Protein AF-A0A941VLG7-F1 (afdb_monome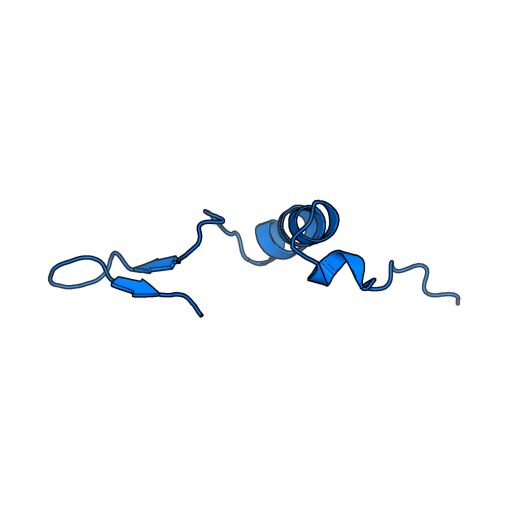r_lite)

Radius of gyration: 15.75 Å; chains: 1; bounding box: 29×28×44 Å

Foldseek 3Di:
DPPPPDDDDPVLVPPDPNVVCCCVPPVCVVPVDPDDDQWDWDPPDPDDIDTDHD

pLDDT: mean 92.13, std 9.53, range [49.59, 98.25]

Sequence (54 aa):
MDDDSPLIQLSHGSGGRMMHQLIRDYFVPAFDLQSLHDSAVIDSLPKGKLAVTT

Secondary structure (DSSP, 8-state):
----PPP--GGGGSSSHHHHHHIIIIIHHHHT-S---SSEEE--SSSS-EEE--

Structure (mmCIF, N/CA/C/O backbone):
data_AF-A0A941VLG7-F1
#
_entry.id   AF-A0A941VLG7-F1
#
loop_
_atom_site.group_PDB
_atom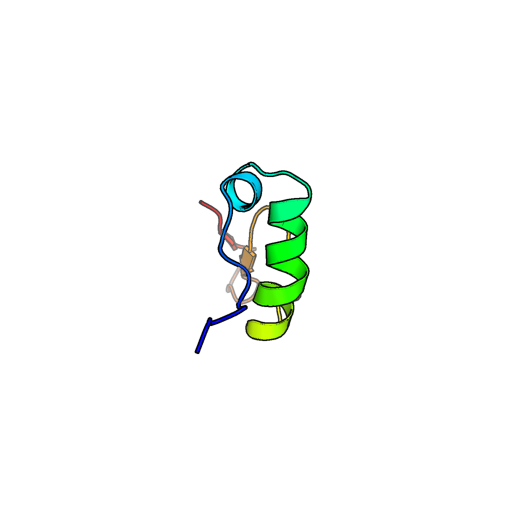_site.id
_atom_site.type_symbol
_atom_site.label_atom_id
_atom_site.label_alt_id
_atom_site.label_comp_id
_atom_site.label_asym_id
_atom_site.label_entity_id
_atom_site.label_seq_id
_atom_site.pdbx_PDB_ins_code
_atom_site.Cartn_x
_atom_site.Cartn_y
_atom_site.Cartn_z
_atom_site.occupancy
_atom_site.B_iso_or_equiv
_atom_site.auth_seq_id
_atom_site.auth_comp_id
_atom_site.auth_asym_id
_atom_site.auth_atom_id
_atom_site.pdbx_PDB_model_num
ATOM 1 N N . MET A 1 1 ? 13.465 -19.190 -21.475 1.00 49.59 1 MET A N 1
ATOM 2 C CA . MET A 1 1 ? 12.272 -18.345 -21.647 1.00 49.59 1 MET A CA 1
ATOM 3 C C . MET A 1 1 ? 12.603 -17.069 -20.927 1.00 49.59 1 MET A C 1
ATOM 5 O O . MET A 1 1 ? 12.870 -17.148 -19.735 1.00 49.59 1 MET A O 1
ATOM 9 N N . ASP A 1 2 ? 12.721 -15.969 -21.657 1.00 60.62 2 ASP A N 1
ATOM 10 C CA . ASP A 1 2 ? 12.908 -14.664 -21.036 1.00 60.62 2 ASP A CA 1
ATOM 11 C C . ASP A 1 2 ? 11.608 -14.334 -20.297 1.00 60.62 2 ASP A C 1
ATOM 13 O O . ASP A 1 2 ? 10.531 -14.317 -20.895 1.00 60.62 2 ASP A O 1
ATOM 17 N N . ASP A 1 3 ? 11.698 -14.226 -18.974 1.00 71.06 3 ASP A N 1
ATOM 18 C CA . ASP A 1 3 ? 10.597 -13.773 -18.134 1.00 71.06 3 ASP A CA 1
ATOM 19 C C . ASP A 1 3 ? 10.475 -12.262 -18.335 1.00 71.06 3 ASP A C 1
ATOM 21 O O . ASP A 1 3 ? 11.242 -11.485 -17.771 1.00 71.06 3 ASP A O 1
ATOM 25 N N . ASP A 1 4 ? 9.546 -11.860 -19.200 1.00 76.31 4 ASP A N 1
ATOM 26 C CA . ASP A 1 4 ? 9.288 -10.463 -19.581 1.00 76.31 4 ASP A CA 1
ATOM 27 C C . ASP A 1 4 ? 8.517 -9.693 -18.482 1.00 76.31 4 ASP A C 1
ATOM 29 O O . ASP A 1 4 ? 7.896 -8.655 -18.720 1.00 76.31 4 ASP A O 1
ATOM 33 N N . SER A 1 5 ? 8.517 -10.223 -17.254 1.00 74.75 5 SER A N 1
ATOM 34 C CA . SER A 1 5 ? 7.882 -9.601 -16.100 1.00 74.75 5 SER A CA 1
ATOM 35 C C . SER A 1 5 ? 8.635 -8.322 -15.707 1.00 74.75 5 SER A C 1
ATOM 37 O O . SER A 1 5 ? 9.851 -8.351 -15.492 1.00 74.75 5 SER A O 1
ATOM 39 N N . PRO A 1 6 ? 7.945 -7.174 -15.577 1.00 80.81 6 PRO A N 1
ATOM 40 C CA . PRO A 1 6 ? 8.598 -5.907 -15.277 1.00 80.81 6 PRO A CA 1
ATOM 41 C C . PRO A 1 6 ? 9.298 -5.951 -13.910 1.00 80.81 6 PRO A C 1
ATOM 43 O O . PRO A 1 6 ? 8.679 -6.204 -12.878 1.00 80.81 6 PRO A O 1
ATOM 46 N N . LEU A 1 7 ? 10.603 -5.663 -13.899 1.00 92.19 7 LEU A N 1
ATOM 47 C CA . LEU A 1 7 ? 11.410 -5.623 -12.678 1.00 92.19 7 LEU A CA 1
ATOM 48 C C . LEU A 1 7 ? 11.166 -4.344 -11.869 1.00 92.19 7 LEU A C 1
ATOM 50 O O . LEU A 1 7 ? 11.031 -3.245 -12.420 1.00 92.19 7 LEU A O 1
ATOM 54 N N . ILE A 1 8 ? 11.235 -4.463 -10.541 1.00 95.56 8 ILE A N 1
ATOM 55 C CA . ILE A 1 8 ? 11.169 -3.315 -9.634 1.00 95.56 8 ILE A CA 1
ATOM 56 C C . ILE A 1 8 ? 12.404 -2.419 -9.814 1.00 95.56 8 ILE A C 1
ATOM 58 O O . ILE A 1 8 ? 13.530 -2.790 -9.502 1.00 95.56 8 ILE A O 1
ATOM 62 N N . GLN A 1 9 ? 12.165 -1.203 -10.301 1.00 95.62 9 GLN A N 1
ATOM 63 C CA . GLN A 1 9 ? 13.155 -0.129 -10.445 1.00 95.62 9 GLN A CA 1
ATOM 64 C C . GLN A 1 9 ? 13.286 0.743 -9.185 1.00 95.62 9 GLN A C 1
ATOM 66 O O . GLN A 1 9 ? 12.323 0.887 -8.431 1.00 95.62 9 GLN A O 1
ATOM 71 N N . LEU A 1 10 ? 14.421 1.442 -9.027 1.00 97.25 10 LEU A N 1
ATOM 72 C CA . LEU A 1 10 ? 14.660 2.400 -7.928 1.00 97.25 10 LEU A CA 1
ATOM 73 C C . LEU A 1 10 ? 13.585 3.494 -7.831 1.00 97.25 10 LEU A C 1
ATOM 75 O O . LEU A 1 10 ? 13.221 3.926 -6.740 1.00 97.25 10 LEU A O 1
ATOM 79 N N . SER A 1 11 ? 13.036 3.930 -8.965 1.00 96.62 11 SER A N 1
ATOM 80 C CA . SER A 1 11 ? 11.985 4.951 -9.007 1.00 96.62 11 SER A CA 1
ATOM 81 C C . SER A 1 11 ? 10.668 4.516 -8.346 1.00 96.62 11 SER A C 1
ATOM 83 O O . SER A 1 11 ? 9.856 5.378 -8.013 1.00 96.62 11 SER A O 1
ATOM 85 N N . HIS A 1 12 ? 10.455 3.220 -8.100 1.00 96.94 12 HIS A N 1
ATOM 86 C CA . HIS A 1 12 ? 9.329 2.744 -7.294 1.00 96.94 12 HIS A CA 1
ATOM 87 C C . HIS A 1 12 ? 9.504 3.018 -5.794 1.00 96.94 12 HIS A C 1
ATOM 89 O O . HIS A 1 12 ? 8.516 3.000 -5.075 1.00 96.94 12 HIS A O 1
ATOM 95 N N . GLY A 1 13 ? 10.723 3.296 -5.318 1.00 96.25 13 GLY A N 1
ATOM 96 C CA . GLY A 1 13 ? 11.008 3.638 -3.918 1.00 96.25 13 GLY A CA 1
ATOM 97 C C . GLY A 1 13 ? 11.215 5.134 -3.663 1.00 96.25 13 GLY A C 1
ATOM 98 O O . GLY A 1 13 ? 11.500 5.530 -2.540 1.00 96.25 13 GLY A O 1
ATOM 99 N N . SER A 1 14 ? 11.101 5.985 -4.688 1.00 96.88 14 SER A N 1
ATOM 100 C CA . SER A 1 14 ? 11.441 7.412 -4.582 1.00 96.88 14 SER A CA 1
ATOM 101 C C . SER A 1 14 ? 10.316 8.307 -4.047 1.00 96.88 14 SER A C 1
ATOM 103 O O . SER A 1 14 ? 10.481 9.523 -4.005 1.00 96.88 14 SER A O 1
ATOM 105 N N . GLY A 1 15 ? 9.147 7.750 -3.713 1.00 96.62 15 GLY A N 1
ATOM 106 C CA . GLY A 1 15 ? 7.970 8.531 -3.308 1.00 96.62 15 GLY A CA 1
ATOM 107 C C . GLY A 1 15 ? 7.179 9.154 -4.467 1.00 96.62 15 GLY A C 1
ATOM 108 O O . GLY A 1 15 ? 6.113 9.723 -4.260 1.00 96.62 15 GLY A O 1
ATOM 109 N N . GLY A 1 16 ? 7.675 9.060 -5.704 1.00 97.12 16 GLY A N 1
ATOM 110 C CA . GLY A 1 16 ? 7.096 9.745 -6.860 1.00 97.12 16 GLY A CA 1
ATOM 111 C C . GLY A 1 16 ? 5.949 9.002 -7.552 1.00 97.12 16 GLY A C 1
ATOM 112 O O . GLY A 1 16 ? 5.345 8.063 -7.032 1.00 97.12 16 GLY A O 1
ATOM 113 N N . ARG A 1 17 ? 5.669 9.415 -8.794 1.00 97.88 17 ARG A N 1
ATOM 114 C CA . ARG A 1 17 ? 4.587 8.862 -9.630 1.00 97.88 17 ARG A CA 1
ATOM 115 C C . ARG A 1 17 ? 4.663 7.344 -9.802 1.00 97.88 17 ARG A C 1
ATOM 117 O O . ARG A 1 17 ? 3.629 6.692 -9.768 1.00 97.88 17 ARG A O 1
ATOM 124 N N . MET A 1 18 ? 5.866 6.797 -9.971 1.00 97.06 18 MET A N 1
ATOM 125 C CA . MET A 1 18 ? 6.051 5.369 -10.231 1.00 97.06 18 MET A CA 1
ATOM 126 C C . MET A 1 18 ? 5.732 4.512 -8.995 1.00 97.06 18 MET A C 1
ATOM 128 O O . MET A 1 18 ? 5.049 3.504 -9.128 1.00 97.06 18 MET A O 1
ATOM 132 N N . MET A 1 19 ? 6.117 4.959 -7.790 1.00 97.88 19 MET A N 1
ATOM 133 C CA . MET A 1 19 ? 5.689 4.336 -6.527 1.00 97.88 19 MET A CA 1
ATOM 134 C C . MET A 1 19 ? 4.162 4.315 -6.413 1.00 97.88 19 MET A C 1
ATOM 136 O O . MET A 1 19 ? 3.562 3.275 -6.166 1.00 97.88 19 MET A O 1
ATOM 140 N N . HIS A 1 20 ? 3.527 5.466 -6.639 1.00 98.06 20 HIS A N 1
ATOM 141 C CA . HI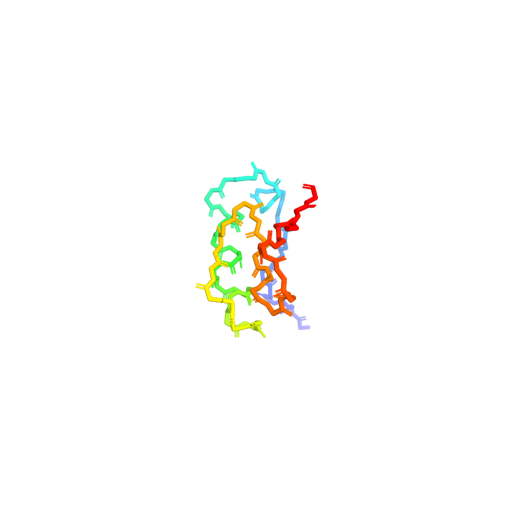S A 1 20 ? 2.075 5.582 -6.551 1.00 98.06 20 HIS A CA 1
ATOM 142 C C . HIS A 1 20 ? 1.359 4.699 -7.580 1.00 98.06 20 HIS A C 1
ATOM 144 O O . HIS A 1 20 ? 0.293 4.166 -7.285 1.00 98.06 20 HIS A O 1
ATOM 150 N N . GLN A 1 21 ? 1.931 4.541 -8.776 1.00 97.44 21 GLN A N 1
ATOM 151 C CA . GLN A 1 21 ? 1.384 3.658 -9.801 1.00 97.44 21 GLN A CA 1
ATOM 152 C C . GLN A 1 21 ? 1.505 2.188 -9.397 1.00 97.44 21 GLN A C 1
ATOM 154 O O . GLN A 1 21 ? 0.519 1.466 -9.468 1.00 97.44 21 GLN A O 1
ATOM 159 N N . LEU A 1 22 ? 2.668 1.772 -8.887 1.00 97.06 22 LEU A N 1
ATOM 160 C CA . LEU A 1 22 ? 2.871 0.423 -8.357 1.00 97.06 22 LEU A CA 1
ATOM 161 C C . LEU A 1 22 ? 1.871 0.101 -7.236 1.00 97.06 22 LEU A C 1
ATOM 163 O O . LEU A 1 22 ? 1.245 -0.955 -7.262 1.00 97.06 22 LEU A O 1
ATOM 167 N N . ILE A 1 23 ? 1.676 1.021 -6.283 1.00 97.50 23 ILE A N 1
ATOM 168 C CA . ILE A 1 23 ? 0.694 0.853 -5.201 1.00 97.50 23 ILE A CA 1
ATOM 169 C C . ILE A 1 23 ? -0.720 0.683 -5.773 1.00 97.50 23 ILE A C 1
ATOM 171 O O . ILE A 1 23 ? -1.412 -0.264 -5.406 1.00 97.50 23 ILE A O 1
ATOM 175 N N . ARG A 1 24 ? -1.148 1.565 -6.685 1.00 97.69 24 ARG A N 1
ATOM 176 C CA . ARG A 1 24 ? -2.504 1.528 -7.256 1.00 97.69 24 ARG A CA 1
ATOM 177 C C . ARG A 1 24 ? -2.779 0.298 -8.111 1.00 97.69 24 ARG A C 1
ATOM 179 O O . ARG A 1 24 ? -3.860 -0.264 -8.003 1.00 97.69 24 ARG A O 1
ATOM 186 N N . ASP A 1 25 ? -1.834 -0.107 -8.947 1.00 96.94 25 ASP A N 1
ATOM 187 C CA . ASP A 1 25 ? -2.090 -1.148 -9.944 1.00 96.94 25 ASP A CA 1
ATOM 188 C C . ASP A 1 25 ? -1.901 -2.557 -9.379 1.00 96.94 25 ASP A C 1
ATOM 190 O O . ASP A 1 25 ? -2.540 -3.491 -9.855 1.00 96.94 25 ASP A O 1
ATOM 194 N N . TYR A 1 26 ? -1.042 -2.716 -8.366 1.00 96.19 26 TYR A N 1
ATOM 195 C CA . TYR A 1 26 ? -0.705 -4.030 -7.813 1.00 96.19 26 TYR A CA 1
ATOM 196 C C . TYR A 1 26 ? -1.222 -4.218 -6.387 1.00 96.19 26 TYR A C 1
ATOM 198 O O . TYR A 1 26 ? -1.874 -5.219 -6.106 1.00 96.19 26 TYR A O 1
ATOM 206 N N . PHE A 1 27 ? -0.968 -3.275 -5.477 1.00 97.31 27 PHE A N 1
ATOM 207 C CA . PHE A 1 27 ? -1.292 -3.466 -4.058 1.00 97.31 27 PHE A CA 1
ATOM 208 C C . PHE A 1 27 ? -2.769 -3.208 -3.750 1.00 97.31 27 PHE A C 1
ATOM 210 O O . PHE A 1 27 ? -3.385 -4.007 -3.049 1.00 97.31 27 PHE A O 1
ATOM 217 N N . VAL A 1 28 ? -3.358 -2.138 -4.292 1.00 98.25 28 VAL A N 1
ATOM 218 C CA . VAL A 1 28 ? -4.784 -1.830 -4.079 1.00 98.25 28 VAL A CA 1
ATOM 219 C C . VAL A 1 28 ? -5.692 -3.003 -4.467 1.00 98.25 28 VAL A C 1
ATOM 221 O O . VAL A 1 28 ? -6.451 -3.430 -3.600 1.00 98.25 28 VAL A O 1
ATOM 224 N N . PRO A 1 29 ? -5.625 -3.573 -5.688 1.00 97.94 29 PRO A N 1
ATOM 225 C CA . PRO A 1 29 ? -6.501 -4.685 -6.053 1.00 97.94 29 PRO A CA 1
ATOM 226 C C . PRO A 1 29 ? -6.150 -5.996 -5.342 1.00 97.94 29 PRO A C 1
ATOM 228 O O . PRO A 1 29 ? -7.049 -6.782 -5.060 1.00 97.94 29 PRO A O 1
ATOM 231 N N . ALA A 1 30 ? -4.874 -6.251 -5.028 1.00 98.25 30 ALA A N 1
ATOM 232 C CA . ALA A 1 30 ? -4.473 -7.492 -4.360 1.00 98.25 30 ALA A CA 1
ATOM 233 C C . ALA A 1 30 ? -4.940 -7.569 -2.897 1.00 98.25 30 ALA A C 1
ATOM 235 O O . ALA A 1 30 ? -5.185 -8.664 -2.392 1.00 98.25 30 A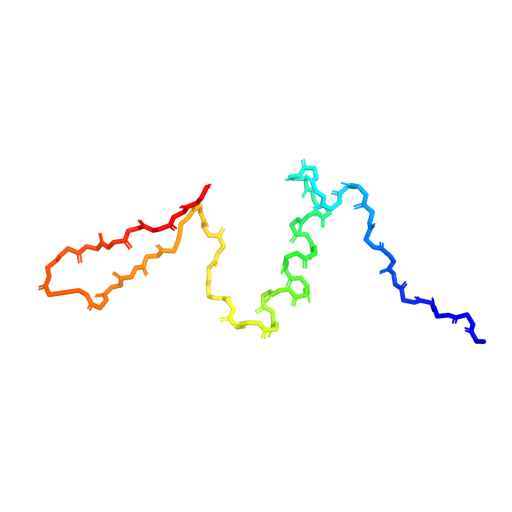LA A O 1
ATOM 236 N N . PHE A 1 31 ? -5.059 -6.422 -2.222 1.00 97.38 31 PHE A N 1
ATOM 237 C CA . PHE A 1 31 ? -5.443 -6.335 -0.809 1.00 97.38 31 PHE A CA 1
ATOM 238 C C . PHE A 1 31 ? -6.803 -5.666 -0.575 1.00 97.38 31 PHE A C 1
ATOM 240 O O . PHE A 1 31 ? -7.171 -5.451 0.577 1.00 97.38 31 PHE A O 1
ATOM 247 N N . ASP A 1 32 ? -7.531 -5.331 -1.644 1.00 97.00 32 ASP A N 1
ATOM 248 C CA . ASP A 1 32 ? -8.812 -4.613 -1.597 1.00 97.00 32 ASP A CA 1
ATOM 249 C C . ASP A 1 32 ? -8.750 -3.344 -0.716 1.00 97.00 32 ASP A C 1
ATOM 251 O O . ASP A 1 32 ? -9.567 -3.107 0.180 1.00 97.00 32 ASP A O 1
ATOM 255 N N . LEU A 1 33 ? -7.704 -2.534 -0.928 1.00 96.44 33 LEU A N 1
ATOM 256 C CA . LEU A 1 33 ? -7.445 -1.350 -0.107 1.00 96.44 33 LEU A CA 1
ATOM 257 C C . LEU A 1 33 ? -8.471 -0.248 -0.390 1.00 96.44 33 LEU A C 1
ATOM 259 O O . LEU A 1 33 ? -8.554 0.276 -1.498 1.00 96.44 33 LEU A O 1
ATOM 263 N N . GLN A 1 34 ? -9.188 0.169 0.654 1.00 93.69 34 GLN A N 1
ATOM 264 C CA . GLN A 1 34 ? -10.238 1.191 0.555 1.00 93.69 34 GLN A CA 1
ATOM 265 C C . GLN A 1 34 ? -9.706 2.630 0.636 1.00 93.69 34 GLN A C 1
ATOM 267 O O . GLN A 1 34 ? -10.395 3.575 0.254 1.00 93.69 34 GLN A O 1
ATOM 272 N N . SER A 1 35 ? -8.492 2.827 1.158 1.00 94.38 35 SER A N 1
ATOM 273 C CA . SER A 1 35 ? -7.864 4.145 1.266 1.00 94.38 35 SER A CA 1
ATOM 274 C C . SER A 1 35 ? -6.338 4.058 1.212 1.00 94.38 35 SER A C 1
ATOM 276 O O . SER A 1 35 ? -5.747 3.028 1.526 1.00 94.38 35 SER A O 1
ATOM 278 N N . LEU A 1 36 ? -5.707 5.160 0.794 1.00 95.56 36 LEU A N 1
ATOM 279 C CA . LEU A 1 36 ? -4.252 5.326 0.681 1.00 95.56 36 LEU A CA 1
ATOM 280 C C . LEU A 1 36 ? -3.805 6.591 1.433 1.00 95.56 36 LEU A C 1
ATOM 282 O O . LEU A 1 36 ? -3.138 7.460 0.876 1.00 95.56 36 LEU A O 1
ATOM 286 N N . HIS A 1 37 ? -4.275 6.739 2.671 1.00 95.50 37 HIS A N 1
ATOM 287 C CA . HIS A 1 37 ? -3.904 7.849 3.548 1.00 95.50 37 HIS A CA 1
ATOM 288 C C . HIS A 1 37 ? -2.578 7.580 4.266 1.00 95.50 37 HIS A C 1
ATOM 290 O O . HIS A 1 37 ? -2.087 6.454 4.290 1.00 95.50 37 HIS A O 1
ATOM 296 N N . ASP A 1 38 ? -2.058 8.604 4.939 1.00 96.31 38 ASP A N 1
ATOM 297 C CA . ASP A 1 38 ? -0.822 8.528 5.729 1.00 96.31 38 ASP A CA 1
ATOM 298 C C . ASP A 1 38 ? -0.924 7.578 6.940 1.00 96.31 38 ASP A C 1
ATOM 300 O O . ASP A 1 38 ? 0.064 7.321 7.629 1.00 96.31 38 ASP A O 1
ATOM 304 N N . SER A 1 39 ? -2.119 7.082 7.272 1.00 96.25 39 SER A N 1
ATOM 305 C CA . SER A 1 39 ? -2.352 6.145 8.375 1.00 96.25 39 SER A CA 1
ATOM 306 C C . SER A 1 39 ? -3.579 5.274 8.121 1.00 96.25 39 SER A C 1
ATOM 308 O O . SER A 1 39 ? -4.560 5.721 7.522 1.00 96.25 39 SER A O 1
ATOM 310 N N . ALA A 1 40 ? -3.566 4.057 8.664 1.00 94.56 40 ALA A N 1
ATOM 311 C CA . ALA A 1 40 ? -4.768 3.242 8.804 1.00 94.56 40 ALA A CA 1
ATOM 312 C C . ALA A 1 40 ? -5.529 3.662 10.069 1.00 94.56 40 ALA A C 1
ATOM 314 O O . ALA A 1 40 ? -4.915 3.854 11.120 1.00 94.56 40 ALA A O 1
ATOM 315 N N . VAL A 1 41 ? -6.856 3.783 9.987 1.00 93.56 41 VAL A N 1
ATOM 316 C CA . VAL A 1 41 ? -7.711 4.101 11.140 1.00 93.56 41 VAL A CA 1
ATOM 317 C C . VAL A 1 41 ? -8.506 2.862 11.542 1.00 93.56 41 VAL A C 1
ATOM 319 O O . VAL A 1 41 ? -9.246 2.307 10.735 1.00 93.56 41 VAL A O 1
ATOM 322 N N . ILE A 1 42 ? -8.357 2.433 12.796 1.00 92.69 42 ILE A N 1
ATOM 323 C CA . ILE A 1 42 ? -9.076 1.293 13.370 1.00 92.69 42 ILE A CA 1
ATOM 324 C C . ILE A 1 42 ? -10.273 1.827 14.158 1.00 92.69 42 ILE A C 1
ATOM 326 O O . ILE A 1 42 ? -10.121 2.390 15.246 1.00 92.69 42 ILE A O 1
ATOM 330 N N . ASP A 1 43 ? -11.466 1.645 13.593 1.00 84.81 43 ASP A N 1
ATOM 331 C CA . ASP A 1 43 ? -12.724 2.156 14.150 1.00 84.81 43 ASP A CA 1
ATOM 332 C C . ASP A 1 43 ? -13.377 1.208 15.180 1.00 84.81 43 ASP A C 1
ATOM 334 O O . ASP A 1 43 ? -14.319 1.594 15.868 1.00 84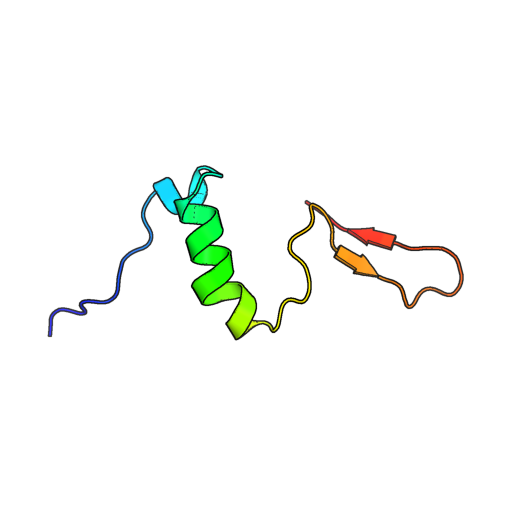.81 43 ASP A O 1
ATOM 338 N N . SER A 1 44 ? -12.881 -0.025 15.339 1.00 83.06 44 SER A N 1
ATOM 339 C CA . SER A 1 44 ? -13.478 -1.062 16.201 1.00 83.06 44 SER A CA 1
ATOM 340 C C . SER A 1 44 ? -13.049 -0.986 17.675 1.00 83.06 44 SER A C 1
ATOM 342 O O . SER A 1 44 ? -12.885 -2.018 18.331 1.00 83.06 44 SER A O 1
ATOM 344 N N . LEU A 1 45 ? -12.824 0.218 18.205 1.00 89.00 45 LEU A N 1
ATOM 345 C CA . LEU A 1 45 ? -12.373 0.416 19.583 1.00 89.00 45 LEU A CA 1
ATOM 346 C C . LEU A 1 45 ? -13.521 0.839 20.511 1.00 89.00 45 LEU A C 1
ATOM 348 O O . LEU A 1 45 ? -14.385 1.611 20.099 1.00 89.00 45 LEU A O 1
ATOM 352 N N . PRO A 1 46 ? -13.519 0.405 21.792 1.00 86.50 46 PRO A N 1
ATOM 353 C CA . PRO A 1 46 ? -14.576 0.758 22.743 1.00 86.50 46 PRO A CA 1
ATOM 354 C C . PRO A 1 46 ? -14.775 2.271 22.927 1.00 86.50 46 PRO A C 1
ATOM 356 O O . PRO A 1 46 ? -15.885 2.709 23.224 1.00 86.50 46 PRO A O 1
ATOM 359 N N . LYS A 1 47 ? -13.706 3.070 22.779 1.00 90.06 47 LYS A N 1
ATOM 360 C CA . LYS A 1 47 ? -13.732 4.540 22.757 1.00 90.06 47 LYS A CA 1
ATOM 361 C C . LYS A 1 47 ? -12.594 5.078 21.886 1.00 90.06 47 LYS A C 1
ATOM 363 O O . LYS A 1 47 ? -11.463 4.616 22.009 1.00 90.06 47 LYS A O 1
ATOM 368 N N . GLY A 1 48 ? -12.884 6.117 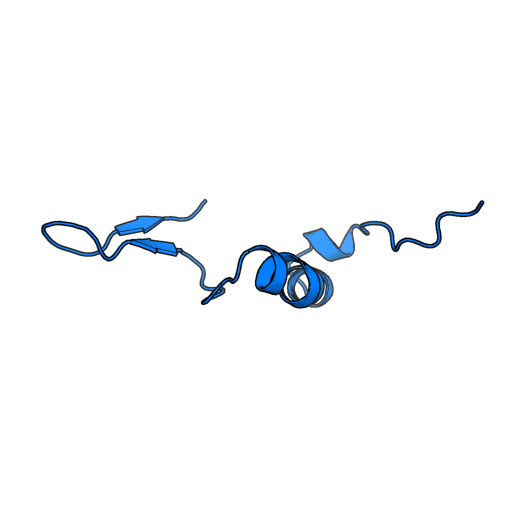21.102 1.00 89.38 48 GLY A N 1
ATOM 369 C CA . GLY A 1 48 ? -11.900 6.804 20.257 1.00 89.38 48 GLY A CA 1
ATOM 370 C C . GLY A 1 48 ? -11.607 6.086 18.935 1.00 89.38 48 GLY A C 1
ATOM 371 O O . GLY A 1 48 ? -12.256 5.101 18.597 1.00 89.38 48 GLY A O 1
ATOM 372 N N . LYS A 1 49 ? -10.633 6.612 18.184 1.00 93.38 49 LYS A N 1
ATOM 373 C CA . LYS A 1 49 ? -10.115 6.048 16.929 1.00 93.38 49 LYS A CA 1
ATOM 374 C C . LYS A 1 49 ? -8.603 5.901 17.053 1.00 93.38 49 LYS A C 1
ATOM 376 O O . LYS A 1 49 ? -7.949 6.838 17.513 1.00 93.38 49 LYS A O 1
ATOM 381 N N . LEU A 1 50 ? -8.054 4.761 16.646 1.00 94.75 50 LEU A N 1
ATOM 382 C CA . LEU A 1 50 ? -6.607 4.541 16.637 1.00 94.75 50 LEU A CA 1
ATOM 383 C C . LEU A 1 50 ? -6.076 4.705 15.217 1.00 94.75 50 LEU A C 1
ATOM 385 O O . LEU A 1 50 ? -6.512 3.991 14.319 1.00 94.75 50 LEU A O 1
ATOM 389 N N . ALA A 1 51 ? -5.136 5.630 15.037 1.00 95.69 51 ALA A N 1
ATOM 390 C CA . ALA A 1 51 ? -4.370 5.771 13.807 1.00 95.69 51 ALA A CA 1
ATOM 391 C C . ALA A 1 51 ? -3.035 5.025 13.944 1.00 95.69 51 ALA A C 1
ATOM 393 O O . ALA A 1 51 ? -2.350 5.176 14.957 1.00 95.69 51 ALA A O 1
ATOM 394 N N . VAL A 1 52 ? -2.675 4.228 12.938 1.00 95.94 52 VAL A N 1
ATOM 395 C CA . VAL A 1 52 ? -1.418 3.464 12.883 1.00 95.94 52 VAL A CA 1
ATOM 396 C C . VAL A 1 52 ? -0.660 3.827 11.607 1.00 95.94 52 VAL A C 1
ATOM 398 O O . VAL A 1 52 ? -1.242 3.838 10.521 1.00 95.94 52 VAL A O 1
ATOM 401 N N . THR A 1 53 ? 0.632 4.120 11.746 1.00 96.56 53 THR A N 1
ATOM 402 C CA . THR A 1 53 ? 1.569 4.446 10.658 1.00 96.56 53 THR A CA 1
ATOM 403 C C . THR A 1 53 ? 3.001 4.066 11.068 1.00 96.56 53 THR A C 1
ATOM 405 O O . THR A 1 53 ? 3.202 3.673 12.222 1.00 96.56 53 THR A O 1
ATOM 408 N N . THR A 1 54 ? 3.976 4.145 10.156 1.00 93.06 54 THR A N 1
ATOM 409 C CA . THR A 1 54 ? 5.398 3.822 10.398 1.00 93.06 54 THR A CA 1
ATOM 410 C C . THR A 1 54 ? 6.338 4.908 9.905 1.00 93.06 54 THR A C 1
ATOM 412 O O . THR A 1 54 ? 5.952 5.662 8.988 1.00 93.06 54 THR A O 1
#